Protein AF-A0A3M1D6K8-F1 (afdb_monomer)

Solvent-accessible surface area (backbone atoms only — not comparable to full-atom values): 5963 Å² total; per-residu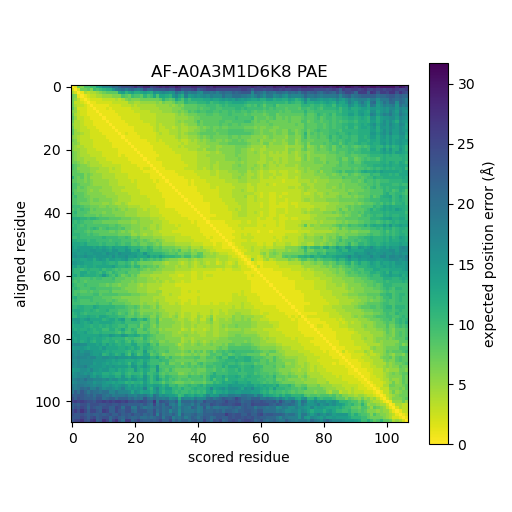e (Å²): 130,63,70,65,60,55,51,51,53,50,50,49,50,53,51,50,49,50,52,50,53,52,45,65,65,50,57,72,50,54,59,58,53,51,50,52,50,52,49,51,62,73,43,38,74,55,40,56,56,42,42,75,78,32,91,50,70,68,59,27,51,50,53,45,52,52,48,51,49,48,65,56,50,45,58,53,49,52,52,50,54,52,51,53,50,54,52,49,54,53,52,52,54,51,53,52,35,58,75,68,53,52,54,71,76,76,108

pLDDT: mean 91.34, std 7.91, range [60.5, 97.75]

Foldseek 3Di:
DPVVVVVVVVVVVVVVVVVVVVCVVCVVVVVVVVVVVVLCVVCVVVLVVLCVVDVDSVVSVVVSVVVVCCVVCVVVVVVVVVVVVVVVVVVVVVVVCVVVVVVVVVD

Radius of gyration: 28.01 Å; Cα contacts (8 Å, |Δi|>4): 19; chains: 1; bounding box: 47×72×58 Å

Mean predicted aligned error: 8.0 Å

Secondary structure (DSSP, 8-state):
--HHHHHHHHHHHHHHHHHHHHHHHHHHHHHHHHHHHHHHHHTHHHHHHHHTT-S-HHHHHHHHHHHHHHHHHHHHHHHHHHHHHHHHHHHHHHHHHHHTSGGGT--

Sequence (107 aa):
MKREHFLILLFLLVCGAFFYLFYSIIAPFFVPIAWATVFGILFYPLYERVRGWVKSRGLASLIVCVLIVVLIIGPLGYLFFALVGEARDAVVKVNELYQTGKLQELL

Structure (mmCIF, N/CA/C/O backbone):
data_AF-A0A3M1D6K8-F1
#
_entry.id   AF-A0A3M1D6K8-F1
#
loop_
_atom_site.group_PDB
_atom_site.id
_atom_site.type_symbol
_atom_site.label_atom_id
_atom_site.label_alt_id
_atom_site.label_comp_id
_atom_site.label_asym_id
_atom_site.label_entity_id
_atom_site.label_seq_id
_atom_site.pdbx_PDB_ins_code
_atom_site.Cartn_x
_atom_site.Cartn_y
_atom_site.Cartn_z
_atom_site.occupancy
_atom_site.B_iso_or_equiv
_atom_site.auth_seq_id
_atom_site.auth_comp_id
_atom_site.auth_asym_id
_atom_site.auth_atom_id
_atom_site.pdbx_PDB_model_num
ATOM 1 N N . MET A 1 1 ? 12.162 -51.230 -8.467 1.00 60.50 1 MET A N 1
ATOM 2 C CA . MET A 1 1 ? 12.317 -50.046 -9.347 1.00 60.50 1 MET A CA 1
ATOM 3 C C . MET A 1 1 ? 13.785 -49.653 -9.375 1.00 60.50 1 MET A C 1
ATOM 5 O O . MET A 1 1 ? 14.398 -49.615 -8.315 1.00 60.50 1 MET A O 1
ATOM 9 N N . LYS A 1 2 ? 14.370 -49.442 -10.562 1.00 76.38 2 LYS A N 1
ATOM 10 C CA . LYS A 1 2 ? 15.789 -49.064 -10.722 1.00 76.38 2 LYS A CA 1
ATOM 11 C C . LYS A 1 2 ? 16.070 -47.782 -9.918 1.00 76.38 2 LYS A C 1
ATOM 13 O O . LYS A 1 2 ? 15.241 -46.876 -9.952 1.00 76.38 2 LYS A O 1
ATOM 18 N N . ARG A 1 3 ? 17.195 -47.714 -9.186 1.00 76.94 3 ARG A N 1
ATOM 19 C CA . ARG A 1 3 ? 17.571 -46.601 -8.271 1.00 76.94 3 ARG A CA 1
ATOM 20 C C . ARG A 1 3 ? 17.449 -45.213 -8.919 1.00 76.94 3 ARG A C 1
ATOM 22 O O . ARG A 1 3 ? 17.163 -44.238 -8.235 1.00 76.94 3 ARG A O 1
ATOM 29 N N . GLU A 1 4 ? 17.592 -45.153 -10.236 1.00 84.31 4 GLU A N 1
ATOM 30 C CA . GLU A 1 4 ? 17.403 -43.971 -11.079 1.00 84.31 4 GLU A CA 1
ATOM 31 C C . GLU A 1 4 ? 15.981 -43.399 -10.997 1.00 84.31 4 GLU A C 1
ATOM 33 O O . GLU A 1 4 ? 15.817 -42.201 -10.803 1.00 84.31 4 GLU A O 1
ATOM 38 N N . HIS A 1 5 ? 14.940 -44.238 -11.043 1.00 85.75 5 HIS A N 1
ATOM 39 C CA . HIS A 1 5 ? 13.556 -43.770 -10.913 1.00 85.75 5 HIS A CA 1
ATOM 40 C C . HIS A 1 5 ? 13.262 -43.226 -9.514 1.00 85.75 5 HIS A C 1
ATOM 42 O O . HIS A 1 5 ? 12.491 -42.283 -9.379 1.00 85.75 5 HIS A O 1
ATOM 48 N N . PHE A 1 6 ? 13.891 -43.793 -8.481 1.00 90.69 6 PHE A N 1
ATOM 49 C CA . PHE A 1 6 ? 13.767 -43.287 -7.114 1.00 90.69 6 PHE A CA 1
ATOM 50 C C . PHE A 1 6 ? 14.429 -41.910 -6.963 1.00 90.69 6 PHE A C 1
ATOM 52 O O . PHE A 1 6 ? 13.824 -41.003 -6.401 1.00 90.69 6 PHE A O 1
ATOM 59 N N . LEU A 1 7 ? 15.630 -41.726 -7.524 1.00 91.94 7 LEU A N 1
ATOM 60 C CA . LEU A 1 7 ? 16.321 -40.431 -7.554 1.00 91.94 7 LEU A CA 1
ATOM 61 C C . LEU A 1 7 ? 15.546 -39.373 -8.349 1.00 91.94 7 LEU A C 1
ATOM 63 O O . LEU A 1 7 ? 15.433 -38.242 -7.888 1.00 91.94 7 LEU A O 1
ATOM 67 N N . ILE A 1 8 ? 14.975 -39.739 -9.500 1.00 94.19 8 ILE A N 1
ATOM 68 C CA . ILE A 1 8 ? 14.140 -38.836 -10.307 1.00 94.19 8 ILE A CA 1
ATOM 69 C C . ILE A 1 8 ? 12.891 -38.413 -9.525 1.00 94.19 8 ILE A C 1
ATOM 71 O O . ILE A 1 8 ? 12.546 -37.235 -9.513 1.00 94.19 8 ILE A O 1
ATOM 75 N N . LEU A 1 9 ? 12.230 -39.352 -8.841 1.00 94.50 9 LEU A N 1
ATOM 76 C CA . LEU A 1 9 ? 11.026 -39.064 -8.061 1.00 94.50 9 LEU A CA 1
ATOM 77 C C . LEU A 1 9 ? 11.333 -38.183 -6.842 1.00 94.50 9 LEU A C 1
ATOM 79 O O . LEU A 1 9 ? 10.589 -37.246 -6.561 1.00 94.50 9 LEU A O 1
ATOM 83 N N . LEU A 1 10 ? 12.461 -38.431 -6.167 1.00 94.88 10 LEU A N 1
ATOM 84 C CA . LEU A 1 10 ? 12.962 -37.582 -5.086 1.00 94.88 10 LEU A CA 1
ATOM 85 C C . LEU A 1 10 ? 13.280 -36.169 -5.592 1.00 94.88 10 LEU A C 1
ATOM 87 O O . LEU A 1 10 ? 12.859 -35.192 -4.979 1.00 94.88 10 LEU A O 1
ATOM 91 N N . PHE A 1 11 ? 13.985 -36.053 -6.720 1.00 95.75 11 PHE A N 1
ATOM 92 C CA . PHE A 1 11 ? 14.304 -34.765 -7.331 1.00 95.75 11 PHE A CA 1
ATOM 93 C C . PHE A 1 11 ? 13.039 -33.988 -7.711 1.00 95.75 11 PHE A C 1
ATOM 95 O O . PHE A 1 11 ? 12.935 -32.805 -7.393 1.00 95.75 11 PHE A O 1
ATOM 102 N N . LEU A 1 12 ? 12.057 -34.650 -8.332 1.00 96.38 12 LEU A N 1
ATOM 103 C CA . LEU A 1 12 ? 10.775 -34.041 -8.686 1.00 96.38 12 LEU A CA 1
ATOM 104 C C . LEU A 1 12 ? 10.026 -33.552 -7.440 1.00 96.38 12 LEU A C 1
ATOM 106 O O . LEU A 1 12 ? 9.499 -32.444 -7.448 1.00 96.38 12 LEU A O 1
ATOM 110 N N . LEU A 1 13 ? 10.006 -34.351 -6.369 1.00 96.94 13 LEU A N 1
ATOM 111 C CA . LEU A 1 13 ? 9.359 -33.984 -5.109 1.00 96.94 13 LEU A CA 1
ATOM 112 C C . LEU A 1 13 ? 10.023 -32.753 -4.490 1.00 96.94 13 LEU A C 1
ATOM 114 O O . LEU A 1 13 ? 9.332 -31.806 -4.122 1.00 96.94 13 LEU A O 1
ATOM 118 N N . VAL A 1 14 ? 11.357 -32.738 -4.427 1.00 97.06 14 VAL A N 1
ATOM 119 C CA . VAL A 1 14 ? 12.119 -31.590 -3.921 1.00 97.06 14 VAL A CA 1
ATOM 120 C C . VAL A 1 14 ? 11.858 -30.356 -4.784 1.00 97.06 14 VAL A C 1
ATOM 122 O O . VAL A 1 14 ? 11.524 -29.300 -4.255 1.00 97.06 14 VAL A O 1
ATOM 125 N N . CYS A 1 15 ? 11.938 -30.482 -6.108 1.00 97.50 15 CYS A N 1
ATOM 126 C CA . CYS A 1 15 ? 11.682 -29.385 -7.037 1.00 97.50 15 CYS A CA 1
ATOM 127 C C . CYS A 1 15 ? 10.249 -28.841 -6.894 1.00 97.50 15 CYS A C 1
ATOM 129 O O . CYS A 1 15 ? 10.056 -27.633 -6.770 1.00 97.50 15 CYS A O 1
ATOM 131 N N . GLY A 1 16 ? 9.251 -29.725 -6.810 1.00 97.62 16 GLY A N 1
ATOM 132 C CA . GLY A 1 16 ? 7.856 -29.362 -6.563 1.00 97.62 16 GLY A CA 1
ATOM 133 C C . GLY A 1 16 ? 7.660 -28.649 -5.224 1.00 97.62 16 GLY A C 1
ATOM 134 O O . GLY A 1 16 ? 6.956 -27.642 -5.170 1.00 97.62 16 GLY A O 1
ATOM 135 N N . ALA A 1 17 ? 8.334 -29.102 -4.164 1.00 97.31 17 ALA A N 1
ATOM 136 C CA . ALA A 1 17 ? 8.313 -28.434 -2.866 1.00 97.31 17 ALA A CA 1
ATOM 137 C C . ALA A 1 17 ? 8.913 -27.019 -2.938 1.00 97.31 17 ALA A C 1
ATOM 139 O O . ALA A 1 17 ? 8.328 -26.083 -2.394 1.00 97.31 17 ALA A O 1
ATOM 140 N N . PHE A 1 18 ? 10.026 -26.836 -3.658 1.00 97.75 18 PHE A N 1
ATOM 141 C CA . PHE A 1 18 ? 10.613 -25.513 -3.895 1.00 97.75 18 PHE A CA 1
ATOM 142 C C . PHE A 1 18 ? 9.668 -24.586 -4.664 1.00 97.75 18 PHE A C 1
ATOM 144 O O . PHE A 1 18 ? 9.472 -23.443 -4.251 1.00 97.75 18 PHE A O 1
ATOM 151 N N . PHE A 1 19 ? 9.044 -25.068 -5.742 1.00 97.62 19 PHE A N 1
ATOM 152 C CA . PHE A 1 19 ? 8.056 -24.289 -6.494 1.00 97.62 19 PHE A CA 1
ATOM 153 C C . PHE A 1 19 ? 6.848 -23.912 -5.640 1.00 97.62 19 PHE A C 1
ATOM 155 O O . PHE A 1 19 ? 6.387 -22.774 -5.702 1.00 97.62 19 PHE A O 1
ATOM 162 N N . TYR A 1 20 ? 6.356 -24.841 -4.820 1.00 97.44 20 TYR A N 1
ATOM 163 C CA . TYR A 1 20 ? 5.244 -24.579 -3.915 1.00 97.44 20 TYR A CA 1
ATOM 164 C C . TYR A 1 20 ? 5.601 -23.518 -2.866 1.00 97.44 20 TYR A C 1
ATOM 166 O O . TYR A 1 20 ? 4.837 -22.575 -2.673 1.00 97.44 20 TYR A O 1
ATOM 174 N N . LEU A 1 21 ? 6.778 -23.614 -2.236 1.00 96.94 21 LEU A N 1
ATOM 175 C CA . LEU A 1 21 ? 7.257 -22.598 -1.290 1.00 96.94 21 LEU A CA 1
ATOM 176 C C . LEU A 1 21 ? 7.416 -21.232 -1.963 1.00 96.94 21 LEU A C 1
ATOM 178 O O . LEU A 1 21 ? 6.972 -20.222 -1.421 1.00 96.94 21 LEU A O 1
ATOM 182 N N . PHE A 1 22 ? 8.004 -21.200 -3.158 1.00 97.25 22 PHE A N 1
ATOM 183 C CA . PHE A 1 22 ? 8.157 -19.974 -3.937 1.00 97.25 22 PHE A CA 1
ATOM 184 C C . PHE A 1 22 ? 6.802 -19.342 -4.271 1.00 97.25 22 PHE A C 1
ATOM 186 O O . PHE A 1 22 ? 6.602 -18.146 -4.053 1.00 97.25 22 PHE A O 1
ATOM 193 N N . TYR A 1 23 ? 5.841 -20.151 -4.721 1.00 97.06 23 TYR A N 1
ATOM 194 C CA . TYR A 1 23 ? 4.476 -19.699 -4.961 1.00 97.06 23 TYR A CA 1
ATOM 195 C C . TYR A 1 23 ? 3.815 -19.193 -3.677 1.00 97.06 23 TYR A C 1
ATOM 197 O O . TYR A 1 23 ? 3.197 -18.138 -3.701 1.00 97.06 23 TYR A O 1
ATOM 205 N N . SER A 1 24 ? 3.988 -19.881 -2.547 1.00 96.75 24 SER A N 1
ATOM 206 C CA . SER A 1 24 ? 3.440 -19.458 -1.253 1.00 96.75 24 SER A CA 1
ATOM 207 C C . SER A 1 24 ? 3.979 -18.097 -0.808 1.00 96.75 24 SER A C 1
ATOM 209 O O . SER A 1 24 ? 3.252 -17.334 -0.176 1.00 96.75 24 SER A O 1
ATOM 211 N N . ILE A 1 25 ? 5.235 -17.781 -1.137 1.00 96.62 25 ILE A N 1
ATOM 212 C CA . ILE A 1 25 ? 5.826 -16.467 -0.862 1.00 96.62 25 ILE A CA 1
ATOM 213 C C . ILE A 1 25 ? 5.240 -15.410 -1.801 1.00 96.62 25 ILE A C 1
ATOM 215 O O . ILE A 1 25 ? 4.926 -14.320 -1.340 1.00 96.62 25 ILE A O 1
ATOM 219 N N . ILE A 1 26 ? 5.063 -15.710 -3.092 1.00 96.81 26 ILE A N 1
ATOM 220 C CA . ILE A 1 26 ? 4.569 -14.739 -4.087 1.00 96.81 26 ILE A CA 1
ATOM 221 C C . ILE A 1 26 ? 3.054 -14.524 -4.008 1.00 96.81 26 ILE A C 1
ATOM 223 O O . ILE A 1 26 ? 2.581 -13.415 -4.250 1.00 96.81 26 ILE A O 1
ATOM 227 N N . ALA A 1 27 ? 2.287 -15.550 -3.645 1.00 96.00 27 ALA A N 1
ATOM 228 C CA . ALA A 1 27 ? 0.831 -15.524 -3.548 1.00 96.00 27 ALA A CA 1
ATOM 229 C C . ALA A 1 27 ? 0.266 -14.266 -2.849 1.00 96.00 27 ALA A C 1
ATOM 231 O O . ALA A 1 27 ? -0.599 -13.610 -3.438 1.00 96.00 27 ALA A O 1
ATOM 232 N N . PRO A 1 28 ? 0.755 -13.852 -1.660 1.00 95.62 28 PRO A N 1
ATOM 233 C CA . PRO A 1 28 ? 0.248 -12.656 -0.987 1.00 95.62 28 PRO A CA 1
ATOM 234 C C . PRO A 1 28 ? 0.551 -11.338 -1.715 1.00 95.62 28 PRO A C 1
ATOM 236 O O . PRO A 1 28 ? -0.079 -10.336 -1.391 1.00 95.62 28 PRO A O 1
ATOM 239 N N . PHE A 1 29 ? 1.461 -11.300 -2.695 1.00 95.19 29 PHE A N 1
ATOM 240 C CA . PHE A 1 29 ? 1.802 -10.079 -3.439 1.00 95.19 29 PHE A CA 1
ATOM 241 C C . PHE A 1 29 ? 0.828 -9.767 -4.581 1.00 95.19 29 PHE A C 1
ATOM 243 O O . PHE A 1 29 ? 0.706 -8.603 -4.969 1.00 95.19 29 PHE A O 1
ATOM 250 N N . PHE A 1 30 ? 0.088 -10.756 -5.096 1.00 96.12 30 PHE A N 1
ATOM 251 C CA . PHE A 1 30 ? -0.876 -10.516 -6.177 1.00 96.12 30 PHE A CA 1
ATOM 252 C C . PHE A 1 30 ? -1.996 -9.565 -5.759 1.00 96.12 30 PHE A C 1
ATOM 254 O O . PHE A 1 30 ? -2.396 -8.711 -6.548 1.00 96.12 30 PHE A O 1
ATOM 261 N N . VAL A 1 31 ? -2.469 -9.669 -4.513 1.00 95.56 31 VAL A N 1
ATOM 262 C CA . VAL A 1 31 ? -3.539 -8.806 -3.995 1.00 95.56 31 VAL A CA 1
ATOM 263 C C . VAL A 1 31 ? -3.089 -7.334 -3.944 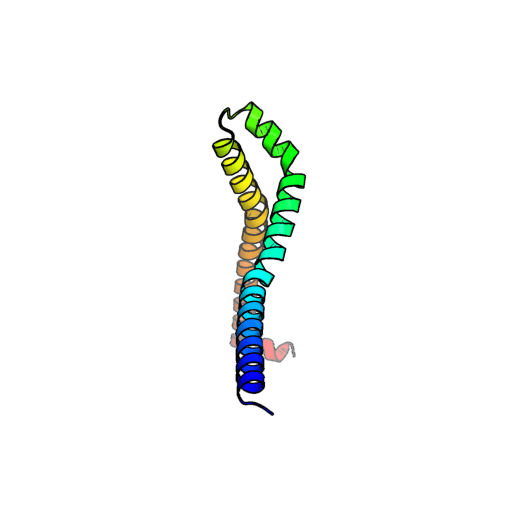1.00 95.56 31 VAL A C 1
ATOM 265 O O . VAL A 1 31 ? -3.753 -6.505 -4.568 1.00 95.56 31 VAL A O 1
ATOM 268 N N . PRO A 1 32 ? -1.955 -6.967 -3.310 1.00 94.25 32 PRO A N 1
ATOM 269 C CA . PRO A 1 32 ? -1.413 -5.610 -3.374 1.00 94.25 32 PRO A CA 1
ATOM 270 C C . PRO A 1 32 ? -1.164 -5.094 -4.795 1.00 94.25 32 PRO A C 1
ATOM 272 O O . PRO A 1 32 ? -1.471 -3.938 -5.071 1.00 94.25 32 PRO A O 1
ATOM 275 N N . ILE A 1 33 ? -0.640 -5.923 -5.709 1.00 95.81 33 ILE A N 1
ATOM 276 C CA . ILE A 1 33 ? -0.378 -5.518 -7.104 1.00 95.81 33 ILE A CA 1
ATOM 277 C C . ILE A 1 33 ? -1.689 -5.217 -7.848 1.00 95.81 33 ILE A C 1
ATOM 279 O O . ILE A 1 33 ? -1.779 -4.220 -8.575 1.00 95.81 33 ILE A O 1
ATOM 283 N N . ALA A 1 34 ? -2.720 -6.042 -7.645 1.00 96.38 34 ALA A N 1
ATOM 284 C CA . ALA A 1 34 ? -4.044 -5.808 -8.210 1.00 96.38 34 ALA A CA 1
ATOM 285 C C . ALA A 1 34 ? -4.62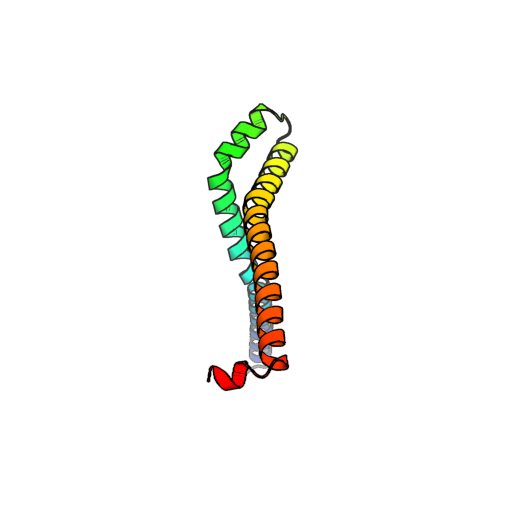1 -4.476 -7.710 1.00 96.38 34 ALA A C 1
ATOM 287 O O . ALA A 1 34 ? -5.030 -3.639 -8.515 1.00 96.38 34 ALA A O 1
ATOM 288 N N . TRP A 1 35 ? -4.561 -4.224 -6.399 1.00 95.38 35 TRP A N 1
ATOM 289 C CA . TRP A 1 35 ? -5.010 -2.955 -5.820 1.00 95.38 35 TRP A CA 1
ATOM 290 C C . TRP A 1 35 ? -4.185 -1.754 -6.289 1.00 95.38 35 TRP A C 1
ATOM 292 O O . TRP A 1 35 ? -4.761 -0.715 -6.601 1.00 95.38 35 TRP A O 1
ATOM 302 N N . ALA A 1 36 ? -2.862 -1.886 -6.414 1.00 92.25 36 ALA A N 1
ATOM 303 C CA . ALA A 1 36 ? -2.007 -0.833 -6.960 1.00 92.25 36 ALA A CA 1
ATOM 304 C C . ALA A 1 36 ? -2.412 -0.463 -8.395 1.00 92.25 36 ALA A C 1
ATOM 306 O O . ALA A 1 36 ? -2.443 0.715 -8.745 1.00 92.25 36 ALA A O 1
ATOM 307 N N . THR A 1 37 ? -2.788 -1.457 -9.203 1.00 95.12 37 THR A N 1
ATOM 308 C CA . THR A 1 37 ? -3.301 -1.241 -10.563 1.00 95.12 37 THR A CA 1
ATOM 309 C C . THR A 1 37 ? -4.640 -0.505 -10.536 1.00 95.12 37 THR A C 1
ATOM 311 O O . THR A 1 37 ? -4.803 0.493 -11.238 1.00 95.12 37 THR A O 1
ATOM 314 N N . VAL A 1 38 ? -5.575 -0.943 -9.685 1.00 95.88 38 VAL A N 1
ATOM 315 C CA . VAL A 1 38 ? -6.878 -0.283 -9.504 1.00 95.88 38 VAL A CA 1
ATOM 316 C C . VAL A 1 38 ? -6.692 1.180 -9.096 1.00 95.88 38 VAL A C 1
ATOM 318 O O . VAL A 1 38 ? -7.236 2.068 -9.749 1.00 95.88 38 VAL A O 1
ATOM 321 N N . PHE A 1 39 ? -5.873 1.461 -8.079 1.00 93.19 39 PHE A N 1
ATOM 322 C CA . PHE A 1 39 ? -5.591 2.833 -7.655 1.00 93.19 39 PHE A CA 1
ATOM 323 C C . PHE A 1 39 ? -4.872 3.641 -8.735 1.00 93.19 39 PHE A C 1
ATOM 325 O O . PHE A 1 39 ? -5.217 4.800 -8.950 1.00 93.19 39 PHE A O 1
ATOM 332 N N . GLY A 1 40 ? -3.924 3.040 -9.454 1.00 93.31 40 GLY A N 1
ATOM 333 C CA . GLY A 1 40 ? -3.243 3.693 -10.568 1.00 93.31 40 GLY A CA 1
ATOM 334 C C . GLY A 1 40 ? -4.218 4.182 -11.639 1.00 93.31 40 GLY A C 1
ATOM 335 O O . GLY A 1 40 ? -4.097 5.315 -12.097 1.00 93.31 40 GLY A O 1
ATOM 336 N N . ILE A 1 41 ? -5.220 3.369 -11.985 1.00 94.88 41 ILE A N 1
ATOM 337 C CA . ILE A 1 41 ? -6.264 3.732 -12.955 1.00 94.88 41 ILE A CA 1
ATOM 338 C C . ILE A 1 41 ? -7.205 4.793 -12.370 1.00 94.88 41 ILE A C 1
ATOM 340 O O . ILE A 1 41 ? -7.454 5.813 -13.012 1.00 94.88 41 ILE A O 1
ATOM 344 N N . LEU A 1 42 ? -7.693 4.593 -11.142 1.00 95.31 42 LEU A N 1
ATOM 345 C CA . LEU A 1 42 ? -8.628 5.514 -10.483 1.00 95.31 42 LEU A CA 1
ATOM 346 C C . LEU A 1 42 ? -8.037 6.918 -10.287 1.00 95.31 42 LEU A C 1
ATOM 348 O O . LEU A 1 42 ? -8.728 7.917 -10.485 1.00 95.31 42 LEU A O 1
ATOM 352 N N . PHE A 1 43 ? -6.756 7.002 -9.924 1.00 93.94 43 PHE A N 1
ATOM 353 C CA . PHE A 1 43 ? -6.055 8.259 -9.655 1.00 93.94 43 PHE A CA 1
ATOM 354 C C . PHE A 1 43 ? -5.201 8.749 -10.833 1.00 93.94 43 PHE A C 1
ATOM 356 O O . PHE A 1 43 ? -4.533 9.779 -10.721 1.00 93.94 43 PHE A O 1
ATOM 363 N N . TYR A 1 44 ? -5.263 8.098 -11.996 1.00 93.25 44 TYR A N 1
ATOM 364 C CA . TYR A 1 44 ? -4.637 8.598 -13.221 1.00 93.25 44 TYR A CA 1
ATOM 365 C C . TYR A 1 44 ? -5.012 10.054 -13.572 1.00 93.25 44 TYR A C 1
ATOM 367 O O . TYR A 1 44 ? -4.106 10.855 -13.826 1.00 93.25 44 TYR A O 1
ATOM 375 N N . PRO A 1 45 ? -6.294 10.482 -13.517 1.00 91.81 45 PRO A N 1
ATOM 376 C CA . PRO A 1 45 ? -6.639 11.873 -13.818 1.00 91.81 45 PRO A CA 1
ATOM 377 C C . PRO A 1 45 ? -6.103 12.860 -12.768 1.00 91.81 45 PRO A C 1
ATOM 379 O O . PRO A 1 45 ? -5.991 14.057 -13.040 1.00 91.81 45 PRO A O 1
ATOM 382 N N . LEU A 1 46 ? -5.779 12.399 -11.557 1.00 92.12 46 LEU A N 1
ATOM 383 C CA . LEU A 1 46 ? -5.083 13.213 -10.561 1.00 92.12 46 LEU A CA 1
ATOM 384 C C . LEU A 1 46 ? -3.599 13.351 -10.923 1.00 92.12 46 LEU A C 1
ATOM 386 O O . LEU A 1 46 ? -3.055 14.452 -10.858 1.00 92.12 46 LEU A O 1
ATOM 390 N N . TYR A 1 47 ? -2.967 12.267 -11.378 1.00 92.88 47 TYR A N 1
ATOM 391 C CA . TYR A 1 47 ? -1.595 12.296 -11.882 1.00 92.88 47 TYR A CA 1
ATOM 392 C C . TYR A 1 47 ? -1.411 13.267 -13.050 1.00 92.88 47 TYR A C 1
ATOM 394 O O . TYR A 1 47 ? -0.460 14.052 -13.036 1.00 92.88 47 TYR A O 1
ATOM 402 N N . GLU A 1 48 ? -2.334 13.298 -14.013 1.00 93.12 48 GLU A N 1
ATOM 403 C CA . GLU A 1 48 ? -2.267 14.271 -15.111 1.00 93.12 48 GLU A CA 1
ATOM 404 C C . GLU A 1 48 ? -2.352 15.724 -14.631 1.00 93.12 48 GLU A C 1
ATOM 406 O O . GLU A 1 48 ? -1.577 16.566 -15.090 1.00 93.12 48 GLU A O 1
ATOM 411 N N . ARG A 1 49 ? -3.225 16.015 -13.656 1.00 93.50 49 ARG A N 1
ATOM 412 C CA . ARG A 1 49 ? -3.316 17.352 -13.046 1.00 93.50 49 ARG A CA 1
ATOM 413 C C . ARG A 1 49 ? -2.007 17.746 -12.364 1.00 93.50 49 ARG A C 1
ATOM 415 O O . ARG A 1 49 ? -1.516 18.849 -12.586 1.00 93.50 49 ARG A O 1
ATOM 422 N N . VAL A 1 50 ? -1.402 16.831 -11.601 1.00 92.44 50 VAL A N 1
ATOM 423 C CA . VAL A 1 50 ? -0.113 17.067 -10.926 1.00 92.44 50 VAL A CA 1
ATOM 424 C C . VAL A 1 50 ? 1.017 17.279 -11.934 1.00 92.44 50 VAL A C 1
ATOM 426 O O . VAL A 1 50 ? 1.874 18.139 -11.721 1.00 92.44 50 VAL A O 1
ATOM 429 N N . ARG A 1 51 ? 1.013 16.569 -13.071 1.00 92.75 51 ARG A N 1
ATOM 430 C CA . ARG A 1 51 ? 1.991 16.824 -14.142 1.00 92.75 51 ARG A CA 1
ATOM 431 C C . ARG A 1 51 ? 1.878 18.221 -14.755 1.00 92.75 51 ARG A C 1
ATOM 433 O O . ARG A 1 51 ? 2.867 18.707 -15.299 1.00 92.75 51 ARG A O 1
ATOM 440 N N . GLY A 1 52 ? 0.714 18.864 -14.676 1.00 91.06 52 GLY A N 1
ATOM 441 C CA . GLY A 1 52 ? 0.560 20.266 -15.068 1.00 91.06 52 GLY A CA 1
ATOM 442 C C . GLY A 1 52 ? 1.421 21.215 -14.226 1.00 91.06 52 GLY A C 1
ATOM 443 O O . GLY A 1 52 ? 1.823 22.270 -14.708 1.00 91.06 52 GLY A O 1
ATOM 444 N N . TRP A 1 53 ? 1.750 20.825 -12.991 1.00 90.69 53 TRP A N 1
ATOM 445 C CA . TRP A 1 53 ? 2.557 21.618 -12.057 1.00 90.69 53 TRP A CA 1
ATOM 446 C C . TRP A 1 53 ? 3.999 21.110 -11.922 1.00 90.69 53 TRP A C 1
ATOM 448 O O . TRP A 1 53 ? 4.901 21.890 -11.623 1.00 90.69 53 TRP A O 1
ATOM 458 N N . VAL A 1 54 ? 4.246 19.818 -12.171 1.00 91.56 54 VAL A N 1
ATOM 459 C CA . VAL A 1 54 ? 5.554 19.176 -11.970 1.00 91.56 54 VAL A CA 1
ATOM 460 C C . VAL A 1 54 ? 6.078 18.570 -13.273 1.00 91.56 54 VAL A C 1
ATOM 462 O O . VAL A 1 54 ? 5.527 17.605 -13.797 1.00 91.56 54 VAL A O 1
ATOM 465 N N . LYS A 1 55 ? 7.214 19.086 -13.766 1.00 87.31 55 LYS A N 1
ATOM 466 C CA . LYS A 1 55 ? 7.869 18.591 -14.996 1.00 87.31 55 LYS A CA 1
ATOM 467 C C . LYS A 1 55 ? 8.452 17.176 -14.867 1.00 87.31 55 LYS A C 1
ATOM 469 O O . LYS A 1 55 ? 8.523 16.452 -15.858 1.00 87.31 55 LYS A O 1
ATOM 474 N N . SER A 1 56 ? 8.904 16.779 -13.675 1.00 93.00 56 SER A N 1
ATOM 475 C CA . SER A 1 56 ? 9.517 15.462 -13.453 1.00 93.00 56 SER A CA 1
ATOM 476 C C . SER A 1 56 ? 8.462 14.377 -13.248 1.00 93.00 56 SER A C 1
ATOM 478 O O . SER A 1 56 ? 7.652 14.447 -12.323 1.00 93.00 56 SER A O 1
ATOM 480 N N . ARG A 1 57 ? 8.522 13.325 -14.073 1.00 89.75 57 ARG A N 1
ATOM 481 C CA . ARG A 1 57 ? 7.593 12.184 -14.007 1.00 89.75 57 ARG A CA 1
ATOM 482 C C . ARG A 1 57 ? 7.656 11.456 -12.662 1.00 89.75 57 ARG A C 1
ATOM 484 O O . ARG A 1 57 ? 6.608 11.072 -12.155 1.00 89.75 57 ARG A O 1
ATOM 491 N N . GLY A 1 58 ? 8.859 11.306 -12.098 1.00 92.31 58 GLY A N 1
ATOM 492 C CA . GLY A 1 58 ? 9.079 10.611 -10.826 1.00 92.31 58 GLY A CA 1
ATOM 493 C C . GLY A 1 58 ? 8.576 11.399 -9.614 1.00 92.31 58 GLY A C 1
ATOM 494 O O . GLY A 1 58 ? 7.980 10.826 -8.706 1.00 92.31 58 GLY A O 1
ATOM 495 N N . LEU A 1 59 ? 8.742 12.726 -9.623 1.00 92.19 59 LEU A N 1
ATOM 496 C CA . LEU A 1 59 ? 8.196 13.580 -8.562 1.00 92.19 59 LEU A CA 1
ATOM 497 C C . LEU A 1 59 ? 6.665 13.624 -8.621 1.00 92.19 59 LEU A C 1
ATOM 499 O O . LEU A 1 59 ? 6.017 13.523 -7.585 1.00 92.19 59 LEU A O 1
ATOM 503 N N . ALA A 1 60 ? 6.080 13.698 -9.821 1.00 93.25 60 ALA A N 1
ATOM 504 C CA . ALA A 1 60 ? 4.629 13.658 -9.984 1.00 93.25 60 ALA A CA 1
ATOM 505 C C . ALA A 1 60 ? 4.021 12.344 -9.460 1.00 93.25 60 ALA A C 1
ATOM 507 O O . ALA A 1 60 ? 3.015 12.378 -8.755 1.00 93.25 60 ALA A O 1
ATOM 508 N N . SER A 1 61 ? 4.644 11.190 -9.742 1.00 92.69 61 SER A N 1
ATOM 509 C CA . SER A 1 61 ? 4.165 9.903 -9.219 1.00 92.69 61 SER A CA 1
ATOM 510 C C . SER A 1 61 ? 4.315 9.802 -7.704 1.00 92.69 61 SER A C 1
ATOM 512 O O . SER A 1 61 ? 3.406 9.312 -7.044 1.00 92.69 61 SER A O 1
ATOM 514 N N . LEU A 1 62 ? 5.421 10.306 -7.141 1.00 95.00 62 LEU A N 1
ATOM 515 C CA . LEU A 1 62 ? 5.627 10.326 -5.692 1.00 95.00 62 LEU A CA 1
ATOM 516 C C . LEU A 1 62 ? 4.532 11.141 -4.992 1.00 95.00 62 LEU A C 1
ATOM 518 O O . LEU A 1 62 ? 3.939 10.665 -4.028 1.00 95.00 62 LEU A O 1
ATOM 522 N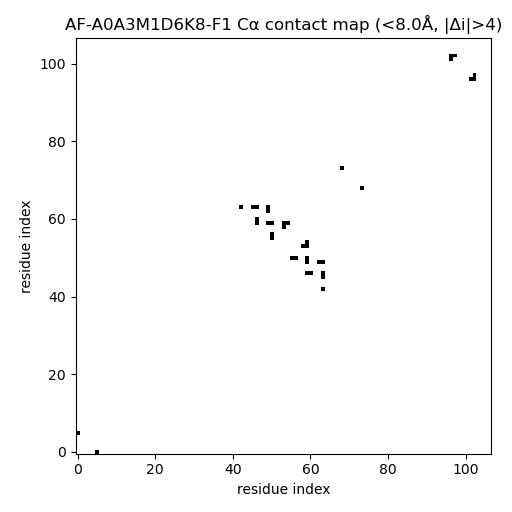 N . ILE A 1 63 ? 4.232 12.339 -5.504 1.00 95.12 63 ILE A N 1
ATOM 523 C CA . ILE A 1 63 ? 3.196 13.220 -4.950 1.00 95.12 63 ILE A CA 1
ATOM 524 C C . ILE A 1 63 ? 1.835 12.523 -4.957 1.00 95.12 63 ILE A C 1
ATOM 526 O O . ILE A 1 63 ? 1.146 12.522 -3.941 1.00 95.12 63 ILE A O 1
ATOM 530 N N . VAL A 1 64 ? 1.458 11.898 -6.076 1.00 94.50 64 VAL A N 1
ATOM 531 C CA . VAL A 1 64 ? 0.180 11.179 -6.180 1.00 94.50 64 VAL A CA 1
ATOM 532 C C . VAL A 1 64 ? 0.140 9.985 -5.231 1.00 94.50 64 VAL A C 1
ATOM 534 O O . VAL A 1 64 ? -0.859 9.812 -4.542 1.00 94.50 64 VAL A O 1
ATOM 537 N N . CYS A 1 65 ? 1.219 9.203 -5.123 1.00 94.56 65 CYS A N 1
ATOM 538 C CA . CYS A 1 65 ? 1.297 8.099 -4.164 1.00 94.56 65 CYS A CA 1
ATOM 539 C C . CYS A 1 65 ? 1.117 8.582 -2.719 1.00 94.56 65 CYS A C 1
ATOM 541 O O . CYS A 1 65 ? 0.314 8.012 -1.985 1.00 94.56 65 CYS A O 1
ATOM 543 N N . VAL A 1 66 ? 1.816 9.649 -2.317 1.00 95.62 66 VAL A N 1
ATOM 544 C CA . VAL A 1 66 ? 1.673 10.235 -0.973 1.00 95.62 66 VAL A CA 1
ATOM 545 C C . VAL A 1 66 ? 0.247 10.730 -0.746 1.00 95.62 66 VAL A C 1
ATOM 547 O O . VAL A 1 66 ? -0.325 10.489 0.314 1.00 95.62 66 VAL A O 1
ATOM 550 N N . LEU A 1 67 ? -0.356 11.369 -1.748 1.00 94.69 67 LEU A N 1
ATOM 551 C CA . LEU A 1 67 ? -1.728 11.858 -1.663 1.00 94.69 67 LEU A CA 1
ATOM 552 C C . LEU A 1 67 ? -2.724 10.705 -1.488 1.00 94.69 67 LEU A C 1
ATOM 554 O O . LEU A 1 67 ? -3.574 10.786 -0.607 1.00 94.69 67 LEU A O 1
ATOM 558 N N . ILE A 1 68 ? -2.583 9.612 -2.246 1.00 93.94 68 ILE A N 1
ATOM 559 C CA . ILE A 1 68 ? -3.404 8.399 -2.083 1.00 93.94 68 ILE A CA 1
ATOM 560 C C . ILE A 1 68 ? -3.258 7.840 -0.662 1.00 93.94 68 ILE A C 1
ATOM 562 O O . ILE A 1 68 ? -4.261 7.532 -0.019 1.00 93.94 68 ILE A O 1
ATOM 566 N N . VAL A 1 69 ? -2.028 7.752 -0.147 1.00 94.06 69 VAL A N 1
ATOM 567 C CA . VAL A 1 69 ? -1.760 7.270 1.217 1.00 94.06 69 VAL A CA 1
ATOM 568 C C . VAL A 1 69 ? -2.464 8.142 2.254 1.00 94.06 69 VAL A C 1
ATOM 570 O O . VAL A 1 69 ? -3.161 7.612 3.113 1.00 94.06 69 VAL A O 1
ATOM 573 N N . VAL A 1 70 ? -2.341 9.467 2.163 1.00 95.50 70 VAL A N 1
ATOM 574 C CA . VAL A 1 70 ? -3.001 10.393 3.098 1.00 95.50 70 VAL A CA 1
ATOM 575 C C . VAL A 1 70 ? -4.523 10.319 2.977 1.00 95.50 70 VAL A C 1
ATOM 577 O O . VAL A 1 70 ? -5.212 10.327 3.992 1.00 95.50 70 VAL A O 1
ATOM 580 N N . LEU A 1 71 ? -5.057 10.206 1.761 1.00 93.75 71 LEU A N 1
ATOM 581 C CA . LEU A 1 71 ? -6.498 10.146 1.512 1.00 93.75 71 LEU A CA 1
ATOM 582 C C . LEU A 1 71 ? -7.119 8.860 2.069 1.00 93.75 71 LEU A C 1
ATOM 584 O O . LEU A 1 71 ? -8.240 8.899 2.561 1.00 93.75 71 LEU A O 1
ATOM 588 N N . ILE A 1 72 ? -6.395 7.740 2.036 1.00 91.44 72 ILE A N 1
ATOM 589 C CA . ILE A 1 72 ? -6.873 6.462 2.580 1.00 91.44 72 ILE A CA 1
ATOM 590 C C . ILE A 1 72 ? -6.620 6.380 4.092 1.00 91.44 72 ILE A C 1
ATOM 592 O O . ILE A 1 72 ? -7.541 6.123 4.866 1.00 91.44 72 ILE A O 1
ATOM 596 N N . ILE A 1 73 ? -5.379 6.603 4.530 1.00 94.69 73 ILE A N 1
ATOM 597 C CA . ILE A 1 73 ? -4.973 6.413 5.931 1.00 94.69 73 ILE A CA 1
ATOM 598 C C . ILE A 1 73 ? -5.490 7.542 6.822 1.00 94.69 73 ILE A C 1
ATOM 600 O O . ILE A 1 73 ? -5.850 7.286 7.965 1.00 94.69 73 ILE A O 1
ATOM 604 N N . GLY A 1 74 ? -5.566 8.775 6.320 1.00 95.06 74 GLY A N 1
ATOM 605 C CA . GLY A 1 74 ? -6.036 9.940 7.072 1.00 95.06 74 GLY A CA 1
ATOM 606 C C . GLY A 1 74 ? -7.417 9.752 7.713 1.00 95.06 74 GLY A C 1
ATOM 607 O O . GLY A 1 74 ? -7.510 9.813 8.940 1.00 95.06 74 GLY A O 1
ATOM 608 N N . PRO A 1 75 ? -8.490 9.492 6.941 1.00 94.75 75 PRO A N 1
ATOM 609 C CA . PRO A 1 75 ? -9.833 9.327 7.497 1.00 94.75 75 PRO A CA 1
ATOM 610 C C . PRO A 1 75 ? -9.959 8.079 8.373 1.00 94.75 75 PRO A C 1
ATOM 612 O O . PRO A 1 75 ? -10.605 8.137 9.417 1.00 94.75 75 PRO A O 1
ATOM 615 N N . LEU A 1 76 ? -9.313 6.969 7.996 1.00 95.12 76 LEU A N 1
ATOM 616 C CA . LEU A 1 76 ? -9.302 5.749 8.808 1.00 95.12 76 LEU A CA 1
ATOM 617 C C . LEU A 1 76 ? -8.603 5.977 10.150 1.00 95.12 76 LEU A C 1
ATOM 619 O O . LEU A 1 76 ? -9.112 5.562 11.186 1.00 95.12 76 LEU A O 1
ATOM 623 N N . GLY A 1 77 ? -7.464 6.669 10.134 1.00 95.31 77 GLY A N 1
ATOM 624 C CA . GLY A 1 77 ? -6.723 7.042 11.331 1.00 95.31 77 GLY A CA 1
ATOM 625 C C . GLY A 1 77 ? -7.546 7.957 12.228 1.00 95.31 77 GLY A C 1
ATOM 626 O O . GLY A 1 77 ? -7.669 7.682 13.416 1.00 95.31 77 GLY A O 1
ATOM 627 N N . TYR A 1 78 ? -8.171 8.993 11.663 1.00 96.12 78 TYR A N 1
ATOM 628 C CA . TYR A 1 78 ? -9.055 9.886 12.415 1.00 96.12 78 TYR A CA 1
ATOM 629 C C . TYR A 1 78 ? -10.198 9.123 13.097 1.00 96.12 78 TYR A C 1
ATOM 631 O O . TYR A 1 78 ? -10.392 9.263 14.305 1.00 96.12 78 TYR A O 1
ATOM 639 N N . LEU A 1 79 ? -10.906 8.274 12.345 1.00 96.12 79 LEU A N 1
ATOM 640 C CA . LEU A 1 79 ? -11.994 7.460 12.882 1.00 96.12 79 LEU A CA 1
ATOM 641 C C . LEU A 1 79 ? -11.494 6.519 13.984 1.00 96.12 79 LEU A C 1
ATOM 643 O O . LEU A 1 79 ? -12.125 6.403 15.030 1.00 96.12 79 LEU A O 1
ATOM 647 N N . PHE A 1 80 ? -10.342 5.882 13.774 1.00 96.00 80 PHE A N 1
ATOM 648 C CA . PHE A 1 80 ? -9.730 5.002 14.762 1.00 96.00 80 PHE A CA 1
ATOM 649 C C . PHE A 1 80 ? -9.392 5.749 16.058 1.00 96.00 80 PHE A C 1
ATOM 651 O O . PHE A 1 80 ? -9.699 5.260 17.142 1.00 96.00 80 PHE A O 1
ATOM 658 N N . PHE A 1 81 ? -8.814 6.950 15.972 1.00 95.56 81 PHE A N 1
ATOM 659 C CA . PHE A 1 81 ? -8.521 7.760 17.156 1.00 95.56 81 PHE A CA 1
ATOM 660 C C . PHE A 1 81 ? -9.787 8.198 17.897 1.00 95.56 81 PHE A C 1
ATOM 662 O O . PHE A 1 81 ? -9.807 8.141 19.126 1.00 95.56 81 PHE A O 1
ATOM 669 N N . ALA A 1 82 ? -10.841 8.585 17.172 1.00 95.19 82 ALA A N 1
ATOM 670 C CA . ALA A 1 82 ? -12.132 8.921 17.770 1.00 95.19 82 ALA A CA 1
ATOM 671 C C . ALA A 1 82 ? -12.738 7.715 18.510 1.00 95.19 82 ALA A C 1
ATOM 673 O O . ALA A 1 82 ? -13.086 7.822 19.685 1.00 95.19 82 ALA A O 1
ATOM 674 N N . LEU A 1 83 ? -12.751 6.544 17.863 1.00 96.50 83 LEU A N 1
ATOM 675 C CA . LEU A 1 83 ? -13.230 5.288 18.450 1.00 96.50 83 LEU A CA 1
ATOM 676 C C . LEU A 1 83 ? -12.439 4.885 19.697 1.00 96.50 83 LEU A C 1
ATOM 678 O O . LEU A 1 83 ? -13.021 4.438 20.681 1.00 96.50 83 LEU A O 1
ATOM 682 N N . VAL A 1 84 ? -11.112 5.044 19.683 1.00 96.19 84 VAL A N 1
ATOM 683 C CA . VAL A 1 84 ? -10.274 4.765 20.859 1.00 96.19 84 VAL A CA 1
ATOM 684 C C . VAL A 1 84 ? -10.606 5.713 22.014 1.00 96.19 84 VAL A C 1
ATOM 686 O O . VAL A 1 84 ? -10.569 5.284 23.166 1.00 96.19 84 VAL A O 1
ATOM 689 N N . GLY A 1 85 ? -10.934 6.976 21.726 1.00 94.38 85 GLY A N 1
ATOM 690 C CA . GLY A 1 85 ? -11.417 7.930 22.726 1.00 94.38 85 GLY A CA 1
ATOM 691 C C . GLY A 1 85 ? -12.721 7.461 23.371 1.00 94.38 85 GLY A C 1
ATOM 692 O O . GLY A 1 85 ? -12.763 7.246 24.580 1.00 94.38 85 GLY A O 1
ATOM 693 N N . GLU A 1 86 ? -13.740 7.188 22.555 1.00 93.19 86 GLU A N 1
ATOM 694 C CA . GLU A 1 86 ? -15.038 6.697 23.038 1.00 93.19 86 GLU A CA 1
ATOM 695 C C . GLU A 1 86 ? -14.915 5.378 23.815 1.00 93.19 86 GLU A C 1
ATOM 697 O O . GLU A 1 86 ? -15.547 5.197 24.858 1.00 93.19 86 GLU A O 1
ATOM 702 N N . ALA A 1 87 ? -14.060 4.461 23.351 1.00 94.81 87 ALA A N 1
ATOM 703 C CA . ALA A 1 87 ? -13.816 3.192 24.028 1.00 94.81 87 ALA A CA 1
ATOM 704 C C . ALA A 1 87 ? -13.2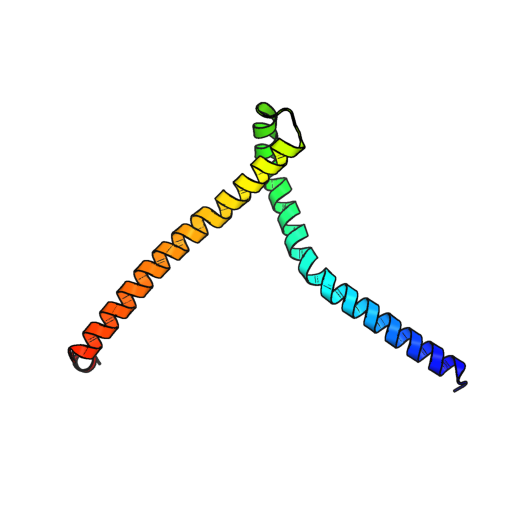07 3.388 25.426 1.00 94.81 87 ALA A C 1
ATOM 706 O O . ALA A 1 87 ? -13.567 2.667 26.357 1.00 94.81 87 ALA A O 1
ATOM 707 N N . ARG A 1 88 ? -12.306 4.366 25.601 1.00 94.56 88 ARG A N 1
ATOM 708 C CA . ARG A 1 88 ? -11.740 4.696 26.921 1.00 94.56 88 ARG A CA 1
ATOM 709 C C . ARG A 1 88 ? -12.810 5.233 27.861 1.00 94.56 88 ARG A C 1
ATOM 711 O O . ARG A 1 88 ? -12.903 4.754 28.990 1.00 94.56 88 ARG A O 1
ATOM 718 N N . ASP A 1 89 ? -13.634 6.160 27.387 1.00 93.38 89 ASP A N 1
ATOM 719 C CA . ASP A 1 89 ? -14.701 6.760 28.193 1.00 93.38 89 ASP A CA 1
ATOM 720 C C . ASP A 1 89 ? -15.746 5.716 28.610 1.00 93.38 89 ASP A C 1
ATOM 722 O O . ASP A 1 89 ? -16.188 5.682 29.762 1.00 93.38 89 ASP A O 1
ATOM 726 N N . ALA A 1 90 ? -16.085 4.795 27.703 1.00 91.94 90 ALA A N 1
ATOM 727 C CA . ALA A 1 90 ? -16.962 3.669 28.002 1.00 91.94 90 ALA A CA 1
ATOM 728 C C . ALA A 1 90 ? -16.389 2.767 29.111 1.00 91.94 90 ALA A C 1
ATOM 730 O O . ALA A 1 90 ? -17.117 2.390 30.032 1.00 91.94 90 ALA A O 1
ATOM 731 N N . VAL A 1 91 ? -15.086 2.461 29.070 1.00 92.69 91 VAL A N 1
ATOM 732 C CA . VAL A 1 91 ? -14.416 1.659 30.110 1.00 92.69 91 VAL A CA 1
ATOM 733 C C . VAL A 1 91 ? -14.413 2.381 31.459 1.00 92.69 91 VAL A C 1
ATOM 735 O O . VAL A 1 91 ? -14.695 1.751 32.480 1.00 92.69 91 VAL A O 1
ATOM 738 N N . VAL A 1 92 ? -14.147 3.692 31.482 1.00 92.94 92 VAL A N 1
ATOM 739 C CA . VAL A 1 92 ? -14.178 4.489 32.723 1.00 92.94 92 VAL A CA 1
ATOM 740 C C . VAL A 1 92 ? -15.573 4.464 33.346 1.00 92.94 92 VAL A C 1
ATOM 742 O O . VAL A 1 92 ? -15.706 4.162 34.531 1.00 92.94 92 VAL A O 1
ATOM 745 N N . LYS A 1 93 ? -16.621 4.673 32.540 1.00 90.06 93 LYS A N 1
ATOM 746 C CA . LYS A 1 93 ? -18.012 4.658 33.011 1.00 90.06 93 LYS A CA 1
ATOM 747 C C . LYS A 1 93 ? -18.420 3.305 33.602 1.00 90.06 93 LYS A C 1
ATOM 749 O O . LYS A 1 93 ? -19.101 3.255 34.625 1.00 90.06 93 LYS A O 1
ATOM 754 N N . VAL A 1 94 ? -17.995 2.200 32.985 1.00 89.75 94 VAL A N 1
ATOM 755 C CA . VAL A 1 94 ? -18.241 0.849 33.520 1.00 89.75 94 VAL A CA 1
ATOM 756 C C . VAL A 1 94 ? -17.489 0.634 34.836 1.00 89.75 94 VAL A C 1
ATOM 758 O O . VAL A 1 94 ? -18.062 0.091 35.781 1.00 89.75 94 VAL A O 1
ATOM 761 N N . ASN A 1 95 ? -16.240 1.096 34.938 1.00 89.75 95 ASN A N 1
ATOM 762 C CA . ASN A 1 95 ? -15.455 0.989 36.168 1.00 89.75 95 ASN A CA 1
ATOM 763 C C . ASN A 1 95 ? -16.070 1.799 37.326 1.00 89.75 95 ASN A C 1
ATOM 765 O O . ASN A 1 95 ? -16.126 1.315 38.455 1.00 89.75 95 ASN A O 1
ATOM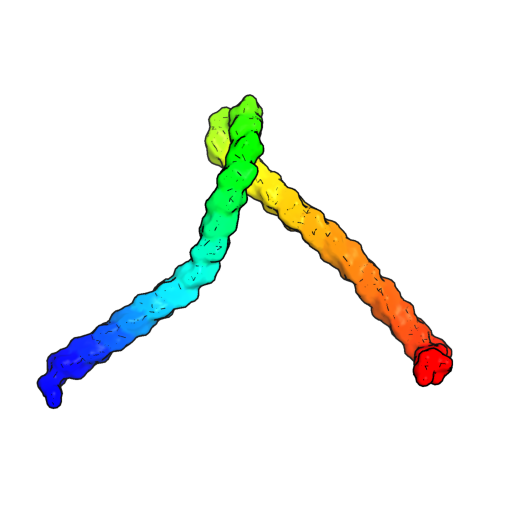 769 N N . GLU A 1 96 ? -16.594 2.995 37.055 1.00 88.00 96 GLU A N 1
ATOM 770 C CA . GLU A 1 96 ? -17.313 3.806 38.049 1.00 88.00 96 GLU A CA 1
ATOM 771 C C . GLU A 1 96 ? -18.610 3.136 38.525 1.00 88.00 96 GLU A C 1
ATOM 773 O O . GLU A 1 96 ? -18.889 3.097 39.728 1.00 88.00 96 GLU A O 1
ATOM 778 N N . LEU A 1 97 ? -19.389 2.559 37.601 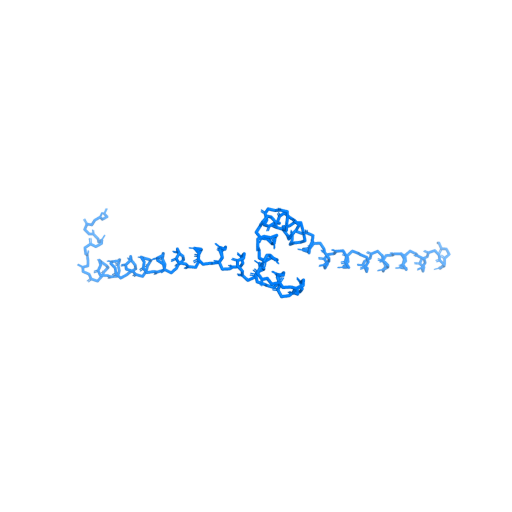1.00 84.69 97 LEU A N 1
ATOM 779 C CA . LEU A 1 97 ? -20.601 1.800 37.933 1.00 84.69 97 LEU A CA 1
ATOM 780 C C . LEU A 1 97 ? -20.287 0.553 38.776 1.00 84.69 97 LEU A C 1
ATOM 782 O O . LEU A 1 97 ? -21.077 0.189 39.648 1.00 84.69 97 LEU A O 1
ATOM 786 N N . TYR A 1 98 ? -19.131 -0.077 38.542 1.00 83.19 98 TYR A N 1
ATOM 787 C CA . TYR A 1 98 ? -18.664 -1.229 39.314 1.00 83.19 98 TYR A CA 1
ATOM 788 C C . TYR A 1 98 ? -18.284 -0.821 40.744 1.00 83.19 98 TYR A C 1
ATOM 790 O O . TYR A 1 98 ? -18.681 -1.480 41.702 1.00 83.19 98 TYR A O 1
ATOM 798 N N . GLN A 1 99 ? -17.574 0.301 40.910 1.00 81.25 99 GLN A N 1
ATOM 799 C CA . GLN A 1 99 ? -17.161 0.792 42.231 1.00 81.25 99 GLN A CA 1
ATOM 800 C C . GLN A 1 99 ? -18.309 1.365 43.067 1.00 81.25 99 GLN A C 1
ATOM 802 O O . GLN A 1 99 ? -18.273 1.293 44.293 1.00 81.25 99 GLN A O 1
ATOM 807 N N . THR A 1 100 ? -19.338 1.917 42.426 1.00 79.69 100 THR A N 1
ATOM 808 C CA . THR A 1 100 ? -20.510 2.472 43.123 1.00 79.69 100 THR A CA 1
ATOM 809 C C . THR A 1 100 ? -21.557 1.421 43.497 1.00 79.69 100 THR A C 1
ATOM 811 O O . THR A 1 100 ? -22.579 1.780 44.075 1.00 79.69 100 THR A O 1
ATOM 814 N N . GLY A 1 101 ? -21.354 0.139 43.163 1.00 74.06 101 GLY A N 1
ATOM 815 C CA . GLY A 1 101 ? -22.313 -0.943 43.433 1.00 74.06 101 GLY A CA 1
ATOM 816 C C . GLY A 1 101 ? -23.615 -0.864 42.619 1.00 74.06 101 GLY A C 1
ATOM 817 O O . GLY A 1 101 ? -24.375 -1.826 42.587 1.00 74.06 101 GLY A O 1
ATOM 818 N N . LYS A 1 102 ? -23.843 0.235 41.884 1.00 69.38 102 LYS A N 1
ATOM 819 C CA . LYS A 1 102 ? -25.020 0.471 41.026 1.00 69.38 102 LYS A CA 1
ATOM 820 C C . LYS A 1 102 ? -25.184 -0.553 39.907 1.00 69.38 102 LYS A C 1
ATOM 822 O O . LYS A 1 102 ? -26.282 -0.733 39.395 1.00 69.38 102 LYS A O 1
ATOM 827 N N . LEU A 1 103 ? -24.106 -1.235 39.525 1.00 70.06 103 LEU A N 1
ATOM 828 C CA . LEU A 1 103 ? -24.145 -2.313 38.537 1.00 70.06 103 LEU A CA 1
ATOM 829 C C . LEU A 1 103 ? -25.001 -3.508 39.004 1.00 70.06 103 LEU A C 1
ATOM 831 O O . LEU A 1 103 ? -25.609 -4.163 38.167 1.00 70.06 103 LEU A O 1
ATOM 835 N N . GLN A 1 104 ? -25.091 -3.758 40.317 1.00 67.69 104 GLN A N 1
ATOM 836 C CA . GLN A 1 104 ? -25.962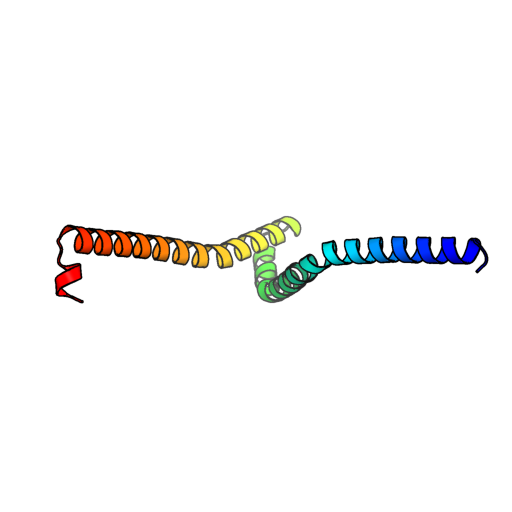 -4.792 40.900 1.00 67.69 104 GLN A CA 1
ATOM 837 C C . GLN A 1 104 ? -27.420 -4.336 41.059 1.00 67.69 104 GLN A C 1
ATOM 839 O O . GLN A 1 104 ? -28.290 -5.169 41.257 1.00 67.69 104 GLN A O 1
ATOM 844 N N . GLU A 1 105 ? -27.687 -3.031 40.978 1.00 70.56 105 GLU A N 1
ATOM 845 C CA . GLU A 1 105 ? -29.039 -2.455 41.020 1.00 70.56 10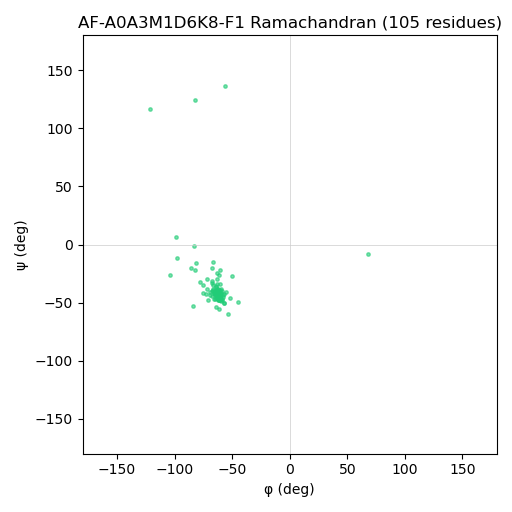5 GLU A CA 1
ATOM 846 C C . GLU A 1 105 ? -29.713 -2.432 39.634 1.00 70.56 105 GLU A C 1
ATOM 848 O O . GLU A 1 105 ? -30.930 -2.296 39.538 1.00 70.56 105 GLU A O 1
ATOM 853 N N . LEU A 1 106 ? -28.919 -2.522 38.558 1.00 67.69 106 LEU A N 1
ATOM 854 C CA . LEU A 1 106 ? -29.369 -2.477 37.159 1.00 67.69 106 LEU A CA 1
ATOM 855 C C . LEU A 1 106 ? -29.521 -3.863 36.501 1.00 67.69 106 LEU A C 1
ATOM 857 O O . LEU A 1 106 ? -30.057 -3.933 35.393 1.00 67.69 106 LEU A O 1
ATOM 861 N N . LEU A 1 107 ? -29.023 -4.926 37.141 1.00 61.97 107 LEU A N 1
ATOM 862 C CA . LEU A 1 107 ? -29.171 -6.332 36.736 1.00 61.97 107 LEU A CA 1
ATOM 863 C C . LEU A 1 107 ? -30.264 -7.008 37.565 1.00 61.97 107 LEU A C 1
ATOM 865 O O . LEU A 1 107 ? -31.019 -7.808 36.970 1.00 61.97 107 LEU A O 1
#